Protein AF-A0AAV5SHC4-F1 (afdb_monomer_lite)

Secondary structure (DSSP, 8-state):
---GGGTTT--HHHHHHHHHHHHHHSTTSS---HHHHHHHHHHHHSGGGTT--S-----STTTTTS----TT-PPPPTT-TTTTS-HHHHHHHHHHHHTTTT-

Sequence (103 aa):
MTELQKRPGQTKEQYRILLYKCKLTHALGRPGTVEEVSKAILFLAGPDSSFTTGHRLRIDEGRGIMFPSNSQVKMPDESNPIKDICESCDSHVKKTNEERNSV

Radius of gyration: 19.58 Å; chains: 1; bounding box: 41×54×42 Å

Organism: NCBI:txid358040

pLDDT: mean 76.1, std 19.92, range [38.41, 97.94]

Structure (mmCIF, N/CA/C/O backbone):
data_AF-A0AAV5SHC4-F1
#
_entry.id   AF-A0AAV5SHC4-F1
#
loop_
_atom_site.group_PDB
_atom_site.id
_atom_site.type_symbol
_atom_site.label_atom_id
_atom_site.label_alt_id
_atom_site.label_comp_id
_atom_site.label_asym_id
_atom_site.label_entity_id
_atom_site.label_seq_id
_atom_site.pdbx_PDB_ins_code
_atom_site.Cartn_x
_atom_site.Cartn_y
_atom_site.Cartn_z
_atom_site.occupancy
_atom_site.B_iso_or_equiv
_atom_site.auth_seq_id
_atom_site.auth_comp_id
_atom_site.auth_asym_id
_atom_site.auth_atom_id
_atom_site.pdbx_PDB_model_num
ATOM 1 N N . MET A 1 1 ? -10.545 -0.675 -0.286 1.00 77.56 1 MET A N 1
ATOM 2 C CA . MET A 1 1 ? -9.805 -0.985 0.963 1.00 77.56 1 MET A CA 1
ATOM 3 C C . MET A 1 1 ? -9.094 -2.322 0.791 1.00 77.56 1 MET A C 1
ATOM 5 O O . MET A 1 1 ? -9.678 -3.192 0.161 1.00 77.56 1 MET A O 1
ATOM 9 N N . THR A 1 2 ? -7.855 -2.493 1.274 1.00 80.69 2 THR A N 1
ATOM 10 C CA . THR A 1 2 ? -7.048 -3.705 0.978 1.00 80.69 2 THR A CA 1
ATOM 11 C C . THR A 1 2 ? -7.421 -4.957 1.768 1.00 80.69 2 THR A C 1
ATOM 13 O O . THR A 1 2 ? -7.099 -6.057 1.331 1.00 80.69 2 THR A O 1
ATOM 16 N N . GLU A 1 3 ? -8.055 -4.813 2.936 1.00 83.19 3 GLU A N 1
ATOM 17 C CA . GLU A 1 3 ? -8.506 -5.919 3.804 1.00 83.19 3 GLU A CA 1
ATOM 18 C C . GLU A 1 3 ? -7.403 -6.908 4.255 1.00 83.19 3 GLU A C 1
ATOM 20 O O . GLU A 1 3 ? -7.681 -7.891 4.942 1.00 83.19 3 GLU A O 1
ATOM 25 N N . LEU A 1 4 ? -6.130 -6.633 3.942 1.00 84.31 4 LEU A N 1
ATOM 26 C CA . LEU A 1 4 ? -4.970 -7.485 4.241 1.00 84.31 4 LEU A CA 1
ATOM 27 C C . LEU A 1 4 ? -4.866 -7.847 5.727 1.00 84.31 4 LEU A C 1
ATOM 29 O O . LEU A 1 4 ? -4.467 -8.957 6.072 1.00 84.31 4 LEU A O 1
ATOM 33 N N . GLN A 1 5 ? -5.273 -6.926 6.597 1.00 81.62 5 GLN A N 1
ATOM 34 C CA . GLN A 1 5 ? -5.185 -7.058 8.050 1.00 81.62 5 GLN A CA 1
ATOM 35 C C . GLN A 1 5 ? -6.252 -7.988 8.653 1.00 81.62 5 GLN A C 1
ATOM 37 O O . GLN A 1 5 ? -6.108 -8.412 9.793 1.00 81.62 5 GLN A O 1
ATOM 42 N N . LYS A 1 6 ? -7.271 -8.410 7.886 1.00 82.94 6 LYS A N 1
ATOM 43 C CA . LYS A 1 6 ? -8.230 -9.440 8.333 1.00 82.94 6 LYS A CA 1
ATOM 44 C C . LYS A 1 6 ? -7.658 -10.859 8.285 1.00 82.94 6 LYS A C 1
ATOM 46 O O . LYS A 1 6 ? -8.069 -11.717 9.059 1.00 82.94 6 LYS A O 1
ATOM 51 N N . ARG A 1 7 ? -6.698 -11.111 7.388 1.00 80.44 7 ARG A N 1
ATOM 52 C CA . ARG A 1 7 ? -6.066 -12.428 7.176 1.00 80.44 7 ARG A CA 1
ATOM 53 C C . ARG A 1 7 ? -5.363 -13.002 8.418 1.00 80.44 7 ARG A C 1
ATOM 55 O O . ARG A 1 7 ? -5.516 -14.199 8.631 1.00 80.44 7 ARG A O 1
ATOM 62 N N . PRO A 1 8 ? -4.655 -12.220 9.260 1.00 81.38 8 PRO A N 1
ATOM 63 C CA . PRO A 1 8 ? -4.049 -12.737 10.493 1.00 81.38 8 PRO A CA 1
ATOM 64 C C . PRO A 1 8 ? -5.047 -13.112 11.609 1.00 81.38 8 PRO A C 1
ATOM 66 O O . PRO A 1 8 ? -4.624 -13.308 12.742 1.00 81.38 8 PRO A O 1
ATOM 69 N N . GLY A 1 9 ? -6.355 -13.214 11.334 1.00 81.50 9 GLY A N 1
ATOM 70 C CA . GLY A 1 9 ? -7.349 -13.638 12.327 1.00 81.50 9 GLY A CA 1
ATOM 71 C C . GLY A 1 9 ? -7.778 -12.535 13.299 1.00 81.50 9 GLY A C 1
ATOM 72 O O . GLY A 1 9 ? -8.227 -12.833 14.403 1.00 81.50 9 GLY A O 1
ATOM 73 N N . GLN A 1 10 ? -7.646 -11.262 12.908 1.00 80.56 10 GLN A N 1
ATOM 74 C CA . GLN A 1 10 ? -8.132 -10.140 13.714 1.00 80.56 10 GLN A CA 1
ATOM 75 C C . GLN A 1 10 ? -9.650 -10.206 13.909 1.00 80.56 10 GLN A C 1
ATOM 77 O O . GLN A 1 10 ? -10.408 -10.505 12.982 1.00 80.56 10 GLN A O 1
ATOM 82 N N . THR A 1 11 ? -10.108 -9.855 15.111 1.00 86.44 11 THR A N 1
ATOM 83 C CA . THR A 1 11 ? -11.539 -9.687 15.374 1.00 86.44 11 THR A CA 1
ATOM 84 C C . THR A 1 11 ? -12.083 -8.475 14.610 1.00 86.44 11 THR A C 1
ATOM 86 O O . THR A 1 11 ? -11.347 -7.551 14.251 1.00 86.44 11 THR A O 1
ATOM 89 N N . LYS A 1 12 ? -13.401 -8.439 14.374 1.00 84.75 12 LYS A N 1
ATOM 90 C CA . LYS A 1 12 ? -14.056 -7.285 13.729 1.00 84.75 12 LYS A CA 1
ATOM 91 C C . LYS A 1 12 ? -13.781 -5.978 14.479 1.00 84.75 12 LYS A C 1
ATOM 93 O O . LYS A 1 12 ? -13.580 -4.949 13.844 1.00 84.75 12 LYS A O 1
ATOM 98 N N . GLU A 1 13 ? -13.719 -6.039 15.806 1.00 85.38 13 GLU A N 1
ATOM 99 C CA . GLU A 1 13 ? -13.451 -4.877 16.651 1.00 85.38 13 GLU A CA 1
ATOM 100 C C . GLU A 1 13 ? -12.008 -4.382 16.496 1.00 85.38 13 GLU A C 1
ATOM 102 O O . GLU A 1 13 ? -11.775 -3.205 16.242 1.00 85.38 13 GLU A O 1
ATOM 107 N N . GLN A 1 14 ? -11.029 -5.291 16.506 1.00 83.69 14 GLN A N 1
ATOM 108 C CA . GLN A 1 14 ? -9.629 -4.950 16.223 1.00 83.69 14 GLN A CA 1
ATOM 109 C C . GLN A 1 14 ? -9.463 -4.316 14.836 1.00 83.69 14 GLN A C 1
ATOM 111 O O . GLN A 1 14 ? -8.689 -3.370 14.674 1.00 83.69 14 GLN A O 1
ATOM 116 N N . TYR A 1 15 ? -10.226 -4.794 13.849 1.00 85.88 15 TYR A N 1
ATOM 117 C CA . TYR A 1 15 ? -10.235 -4.211 12.514 1.00 85.88 15 TYR A CA 1
ATOM 118 C C . TYR A 1 15 ? -10.823 -2.792 12.500 1.00 85.88 15 TYR A C 1
ATOM 120 O O . TYR A 1 15 ? -10.242 -1.897 11.890 1.00 85.88 15 TYR A O 1
ATOM 128 N N . ARG A 1 16 ? -11.928 -2.539 13.215 1.00 86.81 16 ARG A N 1
ATOM 129 C CA . ARG A 1 16 ? -12.496 -1.183 13.363 1.00 86.81 16 ARG A CA 1
ATOM 130 C C . ARG A 1 16 ? -11.497 -0.219 14.004 1.00 86.81 16 ARG A C 1
ATOM 132 O O . ARG A 1 16 ? -11.293 0.881 13.491 1.00 86.81 16 ARG A O 1
ATOM 139 N N . ILE A 1 17 ? -10.825 -0.658 15.068 1.00 85.25 17 ILE A N 1
ATOM 140 C CA . ILE A 1 17 ? -9.788 0.117 15.763 1.00 85.25 17 ILE A CA 1
ATOM 141 C C . ILE A 1 17 ? -8.647 0.471 14.805 1.00 85.25 17 ILE A C 1
ATOM 143 O O . ILE A 1 17 ? -8.177 1.609 14.782 1.00 85.25 17 ILE A O 1
ATOM 147 N N . LEU A 1 18 ? -8.198 -0.489 13.997 1.00 84.25 18 LEU A N 1
ATOM 148 C CA . LEU A 1 18 ? -7.174 -0.260 12.984 1.00 84.25 18 LEU A CA 1
ATOM 149 C C . LEU A 1 18 ? -7.608 0.820 11.979 1.00 84.25 18 LEU A C 1
ATOM 151 O O . LEU A 1 18 ? -6.838 1.744 11.727 1.00 84.25 18 LEU A O 1
ATOM 155 N N . LEU A 1 19 ? -8.829 0.728 11.437 1.00 87.19 19 LEU A N 1
ATOM 156 C CA . LEU A 1 19 ? -9.356 1.710 10.480 1.00 87.19 19 LEU A CA 1
ATOM 157 C C . LEU A 1 19 ? -9.403 3.120 11.069 1.00 87.19 19 LEU A C 1
ATOM 159 O O . LEU A 1 19 ? -9.062 4.086 10.388 1.00 87.19 19 LEU A O 1
ATOM 163 N N . TYR A 1 20 ? -9.793 3.243 12.337 1.00 86.12 20 TYR A N 1
ATOM 164 C CA . TYR A 1 20 ? -9.755 4.524 13.030 1.00 86.12 20 TYR A CA 1
ATOM 165 C C . TYR A 1 20 ? -8.3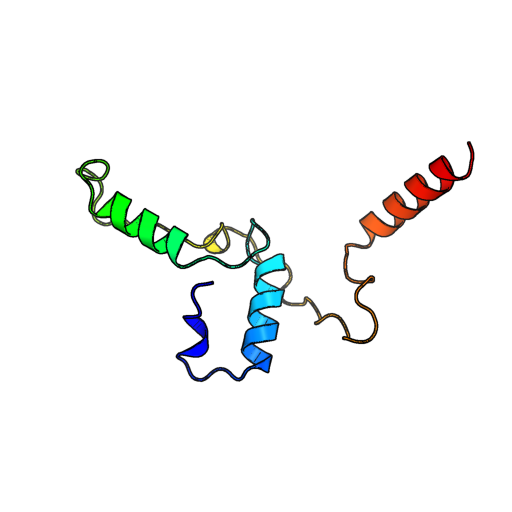21 5.042 13.167 1.00 86.12 20 TYR A C 1
ATOM 167 O O . TYR A 1 20 ? -8.037 6.184 12.817 1.00 86.12 20 TYR A O 1
ATOM 175 N N . LYS A 1 21 ? -7.387 4.187 13.601 1.00 84.69 21 LYS A N 1
ATOM 176 C CA . LYS A 1 21 ? -5.971 4.556 13.741 1.00 84.69 21 LYS A CA 1
ATOM 177 C C . LYS A 1 21 ? -5.341 4.991 12.422 1.00 84.69 21 LYS A C 1
ATOM 179 O O . LYS A 1 21 ? -4.449 5.839 12.446 1.00 84.69 21 LYS A O 1
ATOM 184 N N . CYS A 1 22 ? -5.783 4.468 11.278 1.00 86.69 22 CYS A N 1
ATOM 185 C CA . CYS A 1 22 ? -5.311 4.939 9.975 1.00 86.69 22 CYS A CA 1
ATOM 186 C C . CYS A 1 22 ? -5.523 6.450 9.796 1.00 86.69 22 CYS A C 1
ATOM 188 O O . CYS A 1 22 ? -4.626 7.114 9.288 1.00 86.69 22 CYS A O 1
ATOM 190 N N . LYS A 1 23 ? -6.615 7.019 10.332 1.00 86.69 23 LYS A N 1
ATOM 191 C CA . LYS A 1 23 ? -6.890 8.466 10.268 1.00 86.69 23 LYS A CA 1
ATOM 192 C C . LYS A 1 23 ? -5.846 9.344 10.951 1.00 86.69 23 LYS A C 1
ATOM 194 O O . LYS A 1 23 ? -5.722 10.515 10.624 1.00 86.69 23 LYS A O 1
ATOM 199 N N . LEU A 1 24 ? -5.126 8.779 11.911 1.00 85.06 24 LEU A N 1
ATOM 200 C CA . LEU A 1 24 ? -4.214 9.517 12.783 1.00 85.06 24 LEU A CA 1
ATOM 201 C C . LEU A 1 24 ? -2.752 9.201 12.486 1.00 85.06 24 LEU A C 1
ATOM 203 O O . LEU A 1 24 ? -1.876 10.020 12.725 1.00 85.06 24 LEU A O 1
ATOM 207 N N . THR A 1 25 ? -2.495 7.991 11.992 1.00 84.88 25 THR A N 1
ATOM 208 C CA . THR A 1 25 ? -1.140 7.464 11.783 1.00 84.88 25 THR A CA 1
ATOM 209 C C . THR A 1 25 ? -0.655 7.587 10.345 1.00 84.88 25 THR A C 1
ATOM 211 O O . THR A 1 25 ? 0.542 7.466 10.100 1.00 84.88 25 THR A O 1
ATOM 214 N N . HIS A 1 26 ? -1.563 7.764 9.384 1.00 89.19 26 HIS A N 1
ATOM 215 C CA . HIS A 1 26 ? -1.220 7.968 7.978 1.00 89.19 26 HIS A CA 1
ATOM 216 C C . HIS A 1 26 ? -1.268 9.467 7.697 1.00 89.19 26 HIS A C 1
ATOM 218 O O . HIS A 1 26 ? -2.193 10.139 8.153 1.00 89.19 26 HIS A O 1
ATOM 224 N N . ALA A 1 27 ? -0.311 9.997 6.934 1.00 90.69 27 ALA A N 1
ATOM 225 C CA . ALA A 1 27 ? -0.276 11.430 6.638 1.00 90.69 27 ALA A CA 1
ATOM 226 C C . ALA A 1 27 ? -1.524 11.880 5.856 1.00 90.69 27 ALA A C 1
ATOM 228 O O . ALA A 1 27 ? -2.000 12.995 6.036 1.00 90.69 27 ALA A O 1
ATOM 229 N N . LEU A 1 28 ? -2.087 10.990 5.030 1.00 91.19 28 LEU A N 1
ATOM 230 C CA . LEU A 1 28 ? -3.327 11.239 4.286 1.00 91.19 28 LEU A CA 1
ATOM 231 C C . LEU A 1 28 ? -4.608 10.981 5.097 1.00 91.19 28 LEU A C 1
ATOM 233 O O . LEU A 1 28 ? -5.705 11.169 4.573 1.00 91.19 28 LEU A O 1
ATOM 237 N N . GLY A 1 29 ? -4.498 10.540 6.354 1.00 89.56 29 GLY A N 1
ATOM 238 C CA . GLY A 1 29 ? -5.643 10.381 7.251 1.00 89.56 29 GLY A CA 1
ATOM 239 C C . GLY A 1 29 ? -6.677 9.344 6.802 1.00 89.56 29 GLY A C 1
ATOM 240 O O . GLY A 1 29 ? -7.845 9.414 7.195 1.00 89.56 29 GLY A O 1
ATOM 241 N N . ARG A 1 30 ? -6.280 8.361 5.994 1.00 90.69 30 ARG A N 1
ATOM 242 C CA . ARG A 1 30 ? -7.152 7.279 5.537 1.00 90.69 30 ARG A CA 1
ATOM 243 C C . ARG A 1 30 ? -6.367 5.970 5.447 1.00 90.69 30 ARG A C 1
ATOM 245 O O . ARG A 1 30 ? -5.178 5.934 5.742 1.00 90.69 30 ARG A O 1
ATOM 252 N N . PRO A 1 31 ? -7.032 4.846 5.170 1.00 90.81 31 PRO A N 1
ATOM 253 C CA . PRO A 1 31 ? -6.327 3.638 4.795 1.00 90.81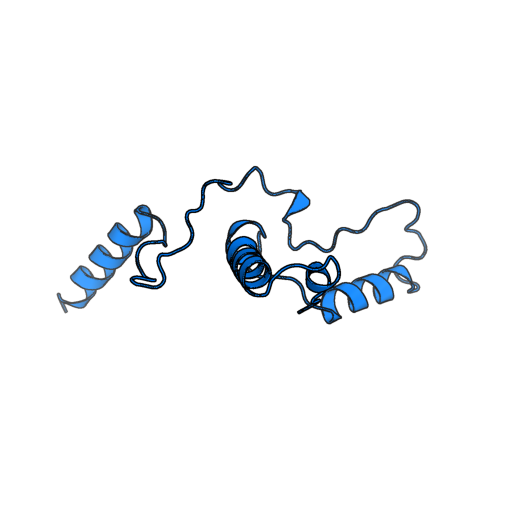 31 PRO A CA 1
ATOM 254 C C . PRO A 1 31 ? -6.200 3.503 3.272 1.00 90.81 31 PRO A C 1
ATOM 256 O O . PRO A 1 31 ? -7.058 3.959 2.515 1.00 90.81 31 PRO A O 1
ATOM 259 N N . GLY A 1 32 ? -5.169 2.774 2.843 1.00 90.94 32 GLY A N 1
ATOM 260 C CA . GLY A 1 32 ? -4.921 2.498 1.431 1.00 90.94 32 GLY A CA 1
ATOM 261 C C . GLY A 1 32 ? -5.932 1.547 0.775 1.00 90.94 32 GLY A C 1
ATOM 262 O O . GLY A 1 32 ? -6.598 0.714 1.406 1.00 90.94 32 GLY A O 1
ATOM 263 N N . THR A 1 33 ? -6.006 1.640 -0.545 1.00 93.38 33 THR A N 1
ATOM 264 C CA . THR A 1 33 ? -6.880 0.853 -1.421 1.00 93.38 33 THR A CA 1
ATOM 265 C C . THR A 1 33 ? -6.101 -0.210 -2.203 1.00 93.38 33 THR A C 1
ATOM 267 O O . THR A 1 33 ? -4.872 -0.189 -2.259 1.00 93.38 33 THR A O 1
ATOM 270 N N . VAL A 1 34 ? -6.806 -1.189 -2.785 1.00 95.00 34 VAL A N 1
ATOM 271 C CA . VAL A 1 34 ? -6.157 -2.242 -3.596 1.00 95.00 34 VAL A CA 1
ATOM 272 C C . VAL A 1 34 ? -5.613 -1.638 -4.888 1.00 95.00 34 VAL A C 1
ATOM 274 O O . VAL A 1 34 ? -4.548 -2.018 -5.372 1.00 95.00 34 VAL A O 1
ATOM 277 N N . GLU A 1 35 ? -6.330 -0.657 -5.419 1.00 96.25 35 GLU A N 1
ATOM 278 C CA . GLU A 1 35 ? -6.056 0.038 -6.664 1.00 96.25 35 GLU A CA 1
ATOM 279 C C . GLU A 1 35 ? -4.734 0.812 -6.591 1.00 96.25 35 GLU A C 1
ATOM 281 O O . GLU A 1 35 ? -3.953 0.782 -7.538 1.00 96.25 35 GLU A O 1
ATOM 286 N N . GLU A 1 36 ? -4.438 1.457 -5.460 1.00 95.06 36 GLU A N 1
ATOM 287 C CA . GLU A 1 36 ? -3.167 2.164 -5.240 1.00 95.06 36 GLU A CA 1
ATOM 288 C C . GLU A 1 36 ? -1.968 1.212 -5.256 1.00 95.06 36 GLU A C 1
ATOM 290 O O . GLU A 1 36 ? -0.966 1.484 -5.918 1.00 95.06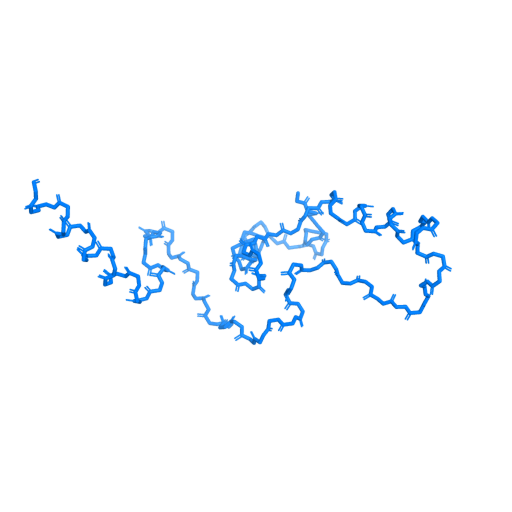 36 GLU A O 1
ATOM 295 N N . VAL A 1 37 ? -2.092 0.059 -4.594 1.00 95.31 37 VAL A N 1
ATOM 296 C CA . VAL A 1 37 ? -1.055 -0.983 -4.614 1.00 95.31 37 VAL A CA 1
ATOM 297 C C . VAL A 1 37 ? -0.899 -1.554 -6.026 1.00 95.31 37 VAL A C 1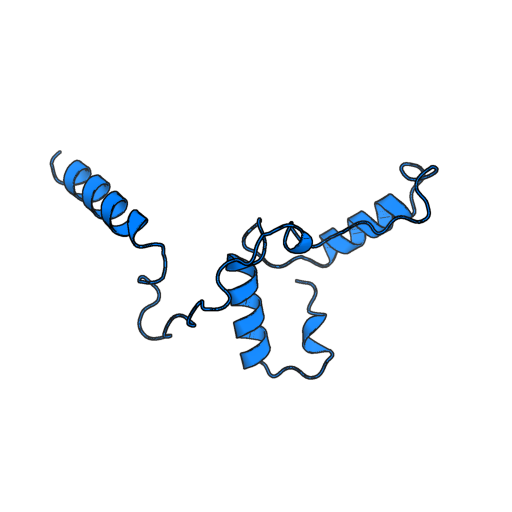
ATOM 299 O O . VAL A 1 37 ? 0.219 -1.732 -6.502 1.00 95.31 37 VAL A O 1
ATOM 302 N N . SER A 1 38 ? -2.010 -1.786 -6.726 1.00 96.38 38 SER A N 1
ATOM 303 C CA . SER A 1 38 ? -2.012 -2.339 -8.085 1.00 96.38 38 SER A CA 1
ATOM 304 C C . SER A 1 38 ? -1.341 -1.400 -9.088 1.00 96.38 38 SER A C 1
ATOM 306 O O . SER A 1 38 ? -0.547 -1.846 -9.912 1.00 96.38 38 SER A O 1
ATOM 308 N N . LYS A 1 39 ? -1.594 -0.089 -8.989 1.00 97.81 39 LYS A N 1
ATOM 309 C CA . LYS A 1 39 ? -0.930 0.927 -9.820 1.00 97.81 39 LYS A CA 1
ATOM 310 C C . LYS A 1 39 ? 0.575 0.985 -9.567 1.00 97.81 39 LYS A C 1
ATOM 312 O O . LYS A 1 39 ? 1.337 1.104 -10.519 1.00 97.81 39 LYS A O 1
ATOM 317 N N . ALA A 1 40 ? 1.009 0.864 -8.314 1.00 97.31 40 ALA A N 1
ATOM 318 C CA . ALA A 1 40 ? 2.431 0.822 -7.983 1.00 97.31 40 ALA A CA 1
ATOM 319 C C . ALA A 1 40 ? 3.126 -0.427 -8.550 1.00 97.31 40 ALA A C 1
ATOM 321 O O . ALA A 1 40 ? 4.235 -0.331 -9.069 1.00 97.31 40 ALA A O 1
ATOM 322 N N . ILE A 1 41 ? 2.461 -1.586 -8.494 1.00 97.25 41 ILE A N 1
ATOM 323 C CA . ILE A 1 41 ? 2.950 -2.823 -9.121 1.00 97.25 41 ILE A CA 1
ATOM 324 C C . ILE A 1 41 ? 3.053 -2.641 -10.637 1.00 97.25 41 ILE A C 1
ATOM 326 O O . ILE A 1 41 ? 4.083 -2.973 -11.215 1.00 97.25 41 ILE A O 1
ATOM 330 N N . LEU A 1 42 ? 2.014 -2.084 -11.269 1.00 97.94 42 LEU A N 1
ATOM 331 C CA . LEU A 1 42 ? 2.007 -1.818 -12.707 1.00 97.94 42 LEU A CA 1
ATOM 332 C C . LEU A 1 42 ? 3.147 -0.878 -13.115 1.00 97.94 42 LEU A C 1
ATOM 334 O O . LEU A 1 42 ? 3.820 -1.149 -14.101 1.00 97.94 42 LEU A O 1
ATOM 338 N N . PHE A 1 43 ? 3.386 0.184 -12.342 1.00 97.75 43 PHE A N 1
ATOM 339 C CA . PHE A 1 43 ? 4.506 1.094 -12.564 1.00 97.75 43 PHE A CA 1
ATOM 340 C C . PHE A 1 43 ? 5.849 0.358 -12.506 1.00 97.75 43 PHE A C 1
ATOM 342 O O . PHE A 1 43 ? 6.619 0.462 -13.450 1.00 97.75 43 PHE A O 1
ATOM 349 N N . LEU A 1 44 ? 6.098 -0.427 -11.447 1.00 97.69 44 LEU A N 1
ATOM 350 C CA . LEU A 1 44 ? 7.359 -1.163 -11.266 1.00 97.69 44 LEU A CA 1
ATOM 351 C C . LEU A 1 44 ? 7.585 -2.289 -12.289 1.00 97.69 44 LEU A C 1
ATOM 353 O O . LEU A 1 44 ? 8.725 -2.688 -12.518 1.00 97.69 44 LEU A O 1
ATOM 357 N N . ALA A 1 45 ? 6.514 -2.839 -12.857 1.00 97.00 45 ALA A N 1
ATOM 358 C CA . ALA A 1 45 ? 6.581 -3.842 -13.917 1.00 97.00 45 ALA A CA 1
ATOM 359 C C . ALA A 1 45 ? 6.654 -3.220 -15.325 1.00 97.00 45 ALA A C 1
ATOM 361 O O . ALA A 1 45 ? 6.884 -3.937 -16.299 1.00 97.00 45 ALA A O 1
ATOM 362 N N . GLY A 1 46 ? 6.409 -1.914 -15.440 1.00 97.00 46 GLY A N 1
ATOM 363 C CA . GLY A 1 46 ? 6.356 -1.188 -16.700 1.00 97.00 46 GLY A CA 1
ATOM 364 C C . GLY A 1 46 ? 7.731 -0.729 -17.203 1.00 97.00 46 GLY A C 1
ATOM 365 O O . GLY A 1 46 ? 8.732 -0.800 -16.488 1.00 97.00 46 GLY A O 1
ATOM 366 N N . PRO A 1 47 ? 7.799 -0.212 -18.443 1.00 97.44 47 PRO A N 1
ATOM 367 C CA . PRO A 1 47 ? 9.042 0.309 -19.019 1.00 97.44 47 PRO A CA 1
ATOM 368 C C . PRO A 1 47 ? 9.567 1.557 -18.287 1.00 97.44 47 PRO A C 1
ATOM 370 O O . PRO A 1 47 ? 10.777 1.803 -18.277 1.00 97.44 47 PRO A O 1
ATOM 373 N N . ASP A 1 48 ? 8.679 2.309 -17.631 1.00 97.25 48 ASP A N 1
ATOM 374 C CA . ASP A 1 48 ? 8.999 3.560 -16.932 1.00 97.25 48 ASP A CA 1
ATOM 375 C C . ASP A 1 48 ? 9.924 3.357 -15.721 1.00 97.25 48 ASP A C 1
ATOM 377 O O . ASP A 1 48 ? 10.618 4.282 -15.302 1.00 97.25 48 ASP A O 1
ATOM 381 N N . SER A 1 49 ? 9.986 2.142 -15.173 1.00 97.56 49 SER A N 1
ATOM 382 C CA . SER A 1 49 ? 10.877 1.777 -14.069 1.00 97.56 49 SER A CA 1
ATOM 383 C C . SER A 1 49 ? 12.061 0.910 -14.507 1.00 97.56 49 SER A C 1
ATOM 385 O O . SER A 1 49 ? 12.693 0.281 -13.660 1.00 97.56 49 SER A O 1
ATOM 387 N N . SER A 1 50 ? 12.398 0.881 -15.802 1.00 97.69 50 SER A N 1
ATOM 388 C CA . SER A 1 50 ? 13.451 0.018 -16.376 1.00 97.69 50 SER A CA 1
ATOM 389 C C . SER A 1 50 ? 14.830 0.141 -15.713 1.00 97.69 50 SER A C 1
ATOM 391 O O . SER A 1 50 ? 15.598 -0.819 -15.717 1.00 97.69 50 SER A O 1
ATOM 393 N N . PHE A 1 51 ? 15.139 1.290 -15.106 1.00 97.56 51 PHE A N 1
ATOM 394 C CA . PHE A 1 51 ? 16.399 1.533 -14.395 1.00 97.56 51 PHE A CA 1
ATOM 395 C C . PHE A 1 51 ? 16.267 1.516 -12.859 1.00 97.56 51 PHE A C 1
ATOM 397 O O . PHE A 1 51 ? 17.191 1.890 -12.142 1.00 97.56 51 PHE A O 1
ATOM 404 N N . THR A 1 52 ? 15.118 1.090 -12.327 1.00 97.56 52 THR A N 1
ATOM 405 C CA . THR A 1 52 ? 14.882 0.971 -10.881 1.00 97.56 52 THR A CA 1
ATOM 406 C C . THR A 1 52 ? 14.991 -0.489 -10.453 1.00 97.56 52 THR A C 1
ATOM 408 O O . THR A 1 52 ? 14.174 -1.321 -10.830 1.00 97.56 52 THR A O 1
ATOM 411 N N . THR A 1 53 ? 15.978 -0.813 -9.618 1.00 96.44 53 THR A N 1
ATOM 412 C CA . THR A 1 53 ? 16.169 -2.161 -9.058 1.00 96.44 53 THR A CA 1
ATOM 413 C C . THR A 1 53 ? 16.689 -2.089 -7.622 1.00 96.44 53 THR A C 1
ATOM 415 O O . THR A 1 53 ? 17.207 -1.060 -7.193 1.00 96.44 53 THR A O 1
ATOM 418 N N . GLY A 1 54 ? 16.503 -3.158 -6.842 1.00 96.50 54 GLY A N 1
ATOM 419 C CA . GLY A 1 54 ? 16.976 -3.246 -5.452 1.00 96.50 54 GLY A CA 1
ATOM 420 C C . GLY A 1 54 ? 16.291 -2.296 -4.458 1.00 96.50 54 GLY A C 1
ATOM 421 O O . GLY A 1 54 ? 16.705 -2.221 -3.303 1.00 96.50 54 GLY A O 1
ATOM 422 N N . HIS A 1 55 ? 15.240 -1.581 -4.872 1.00 96.38 55 HIS A N 1
ATOM 423 C CA . HIS A 1 55 ? 14.547 -0.595 -4.045 1.00 96.38 55 HIS A CA 1
ATOM 424 C C . HIS A 1 55 ? 13.197 -1.107 -3.519 1.00 96.38 55 HIS A C 1
ATOM 426 O O . HIS A 1 55 ? 12.520 -1.908 -4.161 1.00 96.38 55 HIS A O 1
ATOM 432 N N . ARG A 1 56 ? 12.770 -0.611 -2.348 1.00 94.81 56 ARG A N 1
ATOM 433 C CA . ARG A 1 56 ? 11.459 -0.923 -1.754 1.00 94.81 56 ARG A CA 1
ATOM 434 C C . ARG A 1 56 ? 10.535 0.284 -1.866 1.00 94.81 56 ARG A C 1
ATOM 436 O O . ARG A 1 56 ? 10.510 1.121 -0.968 1.00 94.81 56 ARG A O 1
ATOM 443 N N . LEU A 1 57 ? 9.749 0.339 -2.940 1.00 95.69 57 LEU A N 1
ATOM 444 C CA . LEU A 1 57 ? 8.737 1.380 -3.116 1.00 95.69 57 LEU A CA 1
ATOM 445 C C . LEU A 1 57 ? 7.678 1.285 -2.003 1.00 95.69 57 LEU A C 1
ATOM 447 O O . LEU A 1 57 ? 6.990 0.271 -1.862 1.00 95.69 57 LEU A O 1
ATOM 451 N N . ARG A 1 58 ? 7.577 2.331 -1.178 1.00 95.06 58 ARG A N 1
ATOM 452 C CA . ARG A 1 58 ? 6.657 2.395 -0.034 1.00 95.06 58 ARG A CA 1
ATOM 453 C C . ARG A 1 58 ? 5.290 2.903 -0.481 1.00 95.06 58 ARG A C 1
ATOM 455 O O . ARG A 1 58 ? 5.186 4.020 -0.970 1.00 95.06 58 ARG A O 1
ATOM 462 N N . ILE A 1 59 ? 4.253 2.096 -0.261 1.00 95.06 59 ILE A N 1
ATOM 463 C CA . ILE A 1 59 ? 2.847 2.448 -0.513 1.00 95.06 59 ILE A CA 1
ATOM 464 C C . ILE A 1 59 ? 2.109 2.435 0.829 1.00 95.06 59 ILE A C 1
ATOM 466 O O . ILE A 1 59 ? 1.408 1.482 1.164 1.00 95.06 59 ILE A O 1
ATOM 470 N N . ASP A 1 60 ? 2.369 3.445 1.658 1.00 92.56 60 ASP A N 1
ATOM 471 C CA . ASP A 1 60 ? 1.871 3.518 3.040 1.00 92.56 60 ASP A CA 1
ATOM 472 C C . ASP A 1 60 ? 1.321 4.901 3.432 1.00 92.56 60 ASP A C 1
ATOM 474 O O . ASP A 1 60 ? 1.197 5.197 4.619 1.00 92.56 60 ASP A O 1
ATOM 478 N N . GLU A 1 61 ? 0.987 5.744 2.447 1.00 92.12 61 GLU A N 1
ATOM 479 C CA . GLU A 1 61 ? 0.428 7.093 2.651 1.00 92.12 61 GLU A CA 1
ATOM 480 C C . GLU A 1 61 ? 1.266 7.981 3.593 1.00 92.12 61 GLU A C 1
ATOM 482 O O . GLU A 1 61 ? 0.738 8.817 4.327 1.00 92.12 61 GLU A O 1
ATOM 487 N N . GLY A 1 62 ? 2.584 7.768 3.617 1.00 91.44 62 GLY A N 1
ATOM 488 C CA . GLY A 1 62 ? 3.510 8.519 4.461 1.00 91.44 62 GLY A CA 1
ATOM 489 C C . GLY A 1 62 ? 3.619 7.995 5.891 1.00 91.44 62 GLY A C 1
ATOM 490 O O . GLY A 1 62 ? 4.429 8.513 6.653 1.00 91.44 62 GLY A O 1
ATOM 491 N N . ARG A 1 63 ? 2.894 6.936 6.275 1.00 89.62 63 ARG A N 1
ATOM 492 C CA . ARG A 1 63 ? 2.957 6.366 7.634 1.00 89.62 63 ARG A CA 1
ATOM 493 C C . ARG A 1 63 ? 4.382 6.013 8.069 1.00 89.62 63 ARG A C 1
ATOM 495 O O . ARG A 1 63 ? 4.708 6.162 9.240 1.00 89.62 63 ARG A O 1
ATOM 502 N N . GLY A 1 64 ? 5.222 5.527 7.153 1.00 89.50 64 GLY A N 1
ATOM 503 C CA . GLY A 1 64 ? 6.595 5.120 7.469 1.00 89.50 64 GLY A CA 1
ATOM 504 C C . GLY A 1 64 ? 7.536 6.269 7.848 1.00 89.50 64 GLY A C 1
ATOM 505 O O . GLY A 1 64 ? 8.563 6.009 8.466 1.00 89.50 64 GLY A O 1
ATOM 506 N N . ILE A 1 65 ? 7.193 7.511 7.489 1.00 89.31 65 ILE A N 1
ATOM 507 C CA . ILE A 1 65 ? 8.001 8.713 7.756 1.00 89.31 65 ILE A CA 1
ATOM 508 C C . ILE A 1 65 ? 7.377 9.634 8.812 1.00 89.31 65 ILE A C 1
ATOM 510 O O . ILE A 1 65 ? 8.015 10.592 9.241 1.00 89.31 65 ILE A O 1
ATOM 514 N N . MET A 1 66 ? 6.148 9.349 9.250 1.00 84.12 66 MET A N 1
ATOM 515 C CA . MET A 1 66 ? 5.528 10.062 10.364 1.00 84.12 66 MET A CA 1
ATOM 516 C C . MET A 1 66 ? 6.273 9.723 11.668 1.00 84.12 66 MET A C 1
ATOM 518 O O . MET A 1 66 ? 6.357 8.561 12.068 1.00 84.12 66 MET A O 1
ATOM 522 N N . PHE A 1 67 ? 6.805 10.748 12.344 1.00 67.25 67 PHE A N 1
ATOM 523 C CA . PHE A 1 67 ? 7.277 10.678 13.738 1.00 67.25 67 PHE A CA 1
ATOM 524 C C . PHE A 1 67 ? 6.117 10.208 14.642 1.00 67.25 67 PHE A C 1
ATOM 526 O O . PHE A 1 67 ? 4.979 10.497 14.271 1.00 67.25 67 PHE A O 1
ATOM 533 N N . PRO A 1 68 ? 6.322 9.484 15.772 1.00 57.97 68 PRO A N 1
ATOM 534 C CA . PRO A 1 68 ? 5.232 8.858 16.524 1.00 57.97 68 PRO A CA 1
ATOM 535 C C . PRO A 1 68 ? 4.071 9.821 16.782 1.00 57.97 68 PRO A C 1
ATOM 537 O O . PRO A 1 68 ? 4.108 10.660 17.678 1.00 57.97 68 PRO A O 1
ATOM 540 N N . SER A 1 69 ? 3.014 9.670 15.985 1.00 55.56 69 SER A N 1
ATOM 541 C CA . SER A 1 69 ? 1.753 10.367 16.161 1.00 55.56 69 SER A CA 1
ATOM 542 C C . SER A 1 69 ? 1.052 9.672 17.321 1.00 55.56 69 SER A C 1
ATOM 544 O O . SER A 1 69 ? 0.449 8.616 17.124 1.00 55.56 69 SER A O 1
ATOM 546 N N . ASN A 1 70 ? 1.260 10.194 18.532 1.00 51.31 70 ASN A N 1
ATOM 547 C CA . ASN A 1 70 ? 0.596 9.834 19.785 1.00 51.31 70 ASN A CA 1
ATOM 548 C C . ASN A 1 70 ? -0.061 8.442 19.771 1.00 51.31 70 ASN A C 1
ATOM 550 O O . ASN A 1 70 ? -1.262 8.294 19.550 1.00 51.31 70 ASN A O 1
ATOM 554 N N . SER A 1 71 ? 0.718 7.406 20.092 1.00 48.56 71 SER A N 1
ATOM 555 C CA . SER A 1 71 ? 0.229 6.042 20.369 1.00 48.56 71 SER A CA 1
ATOM 556 C C . SER A 1 71 ? -0.799 5.968 21.514 1.00 48.56 71 SER A C 1
ATOM 558 O O . SER A 1 71 ? -1.331 4.897 21.797 1.00 48.56 71 SER A O 1
ATOM 560 N N . GLN A 1 72 ? -1.096 7.107 22.143 1.00 52.12 72 GLN A N 1
ATOM 561 C CA . GLN A 1 72 ? -2.058 7.298 23.217 1.00 52.12 72 GLN A CA 1
ATOM 562 C C . GLN A 1 72 ? -3.401 7.870 22.748 1.00 52.12 72 GLN A C 1
ATOM 564 O O . GLN A 1 72 ? -4.145 8.397 23.574 1.00 52.12 72 GLN A O 1
ATOM 569 N N . VAL A 1 73 ? -3.744 7.802 21.456 1.00 54.25 73 VAL A N 1
ATOM 570 C CA . VAL A 1 73 ? -5.108 8.171 21.058 1.00 54.25 73 VAL A CA 1
ATOM 571 C C . VAL A 1 73 ? -6.080 7.182 21.700 1.00 54.25 73 VAL A C 1
ATOM 573 O O . VAL A 1 73 ? -6.159 6.013 21.305 1.00 54.25 73 VAL A O 1
ATOM 576 N N . LYS A 1 74 ? -6.792 7.663 22.724 1.00 52.88 74 LYS A N 1
ATOM 577 C CA . LYS A 1 74 ? -7.950 6.985 23.299 1.00 52.88 74 LYS A CA 1
ATOM 578 C C . LYS A 1 74 ? -8.976 6.828 22.183 1.00 52.88 74 LYS A C 1
ATOM 580 O O . LYS A 1 74 ? -9.141 7.722 21.359 1.00 52.88 74 LYS A O 1
ATOM 585 N N . MET A 1 75 ? -9.603 5.658 22.109 1.00 53.34 75 MET A N 1
ATOM 586 C CA . MET A 1 75 ? -10.729 5.492 21.198 1.00 53.34 75 MET A CA 1
ATOM 587 C C . MET A 1 75 ? -11.788 6.538 21.556 1.00 53.34 75 MET A C 1
ATOM 589 O O . MET A 1 75 ? -12.011 6.725 22.757 1.00 53.34 75 MET A O 1
ATOM 593 N N . PRO A 1 76 ? -12.420 7.195 20.568 1.00 55.03 76 PRO A N 1
ATOM 594 C CA . PRO A 1 76 ? -13.599 7.989 20.848 1.00 55.03 76 PRO A CA 1
ATOM 595 C C . PRO A 1 76 ? -14.588 7.064 21.542 1.00 55.03 76 PRO A C 1
ATOM 597 O O . PRO A 1 76 ? -14.857 5.958 21.064 1.00 55.03 76 PRO A O 1
ATOM 600 N N . ASP A 1 77 ? -15.076 7.498 22.696 1.00 56.00 77 ASP A N 1
ATOM 601 C CA . ASP A 1 77 ? -16.231 6.867 23.308 1.00 56.00 77 ASP A CA 1
ATOM 602 C C . ASP A 1 77 ? -17.373 6.939 22.283 1.00 56.00 77 ASP A C 1
ATOM 604 O O . ASP A 1 77 ? -17.696 8.025 21.790 1.00 56.00 77 ASP A O 1
ATOM 608 N N . GLU A 1 78 ? -17.963 5.790 21.929 1.00 50.34 78 GLU A N 1
ATOM 609 C CA . GLU A 1 78 ? -19.096 5.717 20.995 1.00 50.34 78 GLU A CA 1
ATOM 610 C C . GLU A 1 78 ? -20.269 6.615 21.453 1.00 50.34 78 GLU A C 1
ATOM 612 O O . GLU A 1 78 ? -21.127 6.959 20.641 1.00 50.34 78 GLU A O 1
ATOM 617 N N . SER A 1 79 ? -20.276 7.059 22.719 1.00 51.59 79 SER A N 1
ATOM 618 C CA . SER A 1 79 ? -21.240 8.007 23.278 1.00 51.59 79 SER A CA 1
ATOM 619 C C . SER A 1 79 ? -21.055 9.478 22.857 1.00 51.59 79 SER A C 1
ATOM 621 O O . SER A 1 79 ? -22.009 10.250 22.990 1.00 51.59 79 SER A O 1
ATOM 623 N N . ASN A 1 80 ? -19.881 9.915 22.365 1.00 43.78 80 ASN A N 1
ATOM 624 C CA . ASN A 1 80 ? -19.669 11.334 22.037 1.00 43.78 80 ASN A CA 1
ATOM 625 C C . ASN A 1 80 ? -18.554 11.611 20.995 1.00 43.78 80 ASN A C 1
ATOM 627 O O . A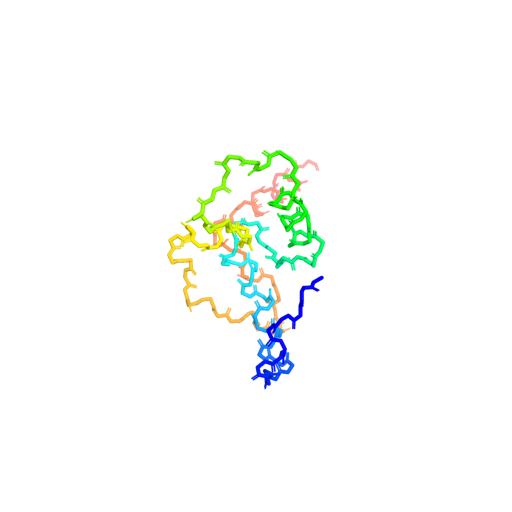SN A 1 80 ? -17.420 11.935 21.356 1.00 43.78 80 ASN A O 1
ATOM 631 N N . PRO A 1 81 ? -18.869 11.570 19.688 1.00 41.72 81 PRO A N 1
ATOM 632 C CA . PRO A 1 81 ? -17.882 11.627 18.604 1.00 41.72 81 PRO A CA 1
ATOM 633 C C . PRO A 1 81 ? -17.258 13.012 18.327 1.00 41.72 81 PRO A C 1
ATOM 635 O O . PRO A 1 81 ? -16.428 13.120 17.427 1.00 41.72 81 PRO A O 1
ATOM 638 N N . ILE A 1 82 ? -17.642 14.076 19.047 1.00 40.62 82 ILE A N 1
ATOM 639 C CA . ILE A 1 82 ? -17.241 15.464 18.722 1.00 40.62 82 ILE A CA 1
ATOM 640 C C . ILE A 1 82 ? -15.985 15.934 19.485 1.00 40.62 82 ILE A C 1
ATOM 642 O O . ILE A 1 82 ? -15.318 16.861 19.039 1.00 40.62 82 ILE A O 1
ATOM 646 N N . LYS A 1 83 ? -15.600 15.293 20.596 1.00 47.44 83 LYS A N 1
ATOM 647 C CA . LYS A 1 83 ? -14.531 15.816 21.476 1.00 47.44 83 LYS A CA 1
ATOM 648 C C . LYS A 1 83 ? -13.088 15.533 21.037 1.00 47.44 83 LYS A C 1
ATOM 650 O O . LYS A 1 83 ? -12.173 16.106 21.617 1.00 47.44 83 LYS A O 1
ATOM 655 N N . ASP A 1 84 ? -12.871 14.704 20.019 1.00 43.56 84 ASP A N 1
ATOM 656 C CA . ASP A 1 84 ? -11.522 14.234 19.659 1.00 43.56 84 ASP A CA 1
ATOM 657 C C . ASP A 1 84 ? -10.834 15.049 18.548 1.00 43.56 84 ASP A C 1
ATOM 659 O O . ASP A 1 84 ? -9.756 14.686 18.071 1.00 43.56 84 ASP A O 1
ATOM 663 N N . ILE A 1 85 ? -11.408 16.184 18.145 1.00 45.31 85 ILE A N 1
ATOM 664 C CA . ILE A 1 85 ? -10.730 17.143 17.269 1.00 45.31 85 ILE A CA 1
ATOM 665 C C . ILE A 1 85 ? -10.079 18.199 18.160 1.00 45.31 85 ILE A C 1
ATOM 667 O O . ILE A 1 85 ? -10.741 19.143 18.558 1.00 45.31 85 ILE A O 1
ATOM 671 N N . CYS A 1 86 ? -8.788 17.999 18.450 1.00 38.41 86 CYS A N 1
ATOM 672 C CA . CYS A 1 86 ? -7.784 19.009 18.814 1.00 38.41 86 CYS A CA 1
ATOM 673 C C . CYS A 1 86 ? -8.289 20.196 19.669 1.00 38.41 86 CYS A C 1
ATOM 675 O O . CYS A 1 86 ? -8.969 21.074 19.153 1.00 38.41 86 CYS A O 1
ATOM 677 N N . GLU A 1 87 ? -7.848 20.328 20.927 1.00 49.06 87 GLU A N 1
ATOM 678 C CA . GLU A 1 87 ? -8.218 21.450 21.824 1.00 49.06 87 GLU A CA 1
ATOM 679 C C . GLU A 1 87 ? -8.008 22.857 21.211 1.00 49.06 87 GLU A C 1
ATOM 681 O O . GLU A 1 87 ? -8.658 23.821 21.617 1.00 49.06 87 GLU A O 1
ATOM 686 N N . SER A 1 88 ? -7.154 23.000 20.186 1.00 48.31 88 SER A N 1
ATOM 687 C CA . SER A 1 88 ? -7.010 24.264 19.446 1.00 48.31 88 SER A CA 1
ATOM 688 C C . SER A 1 88 ? -8.201 24.589 18.527 1.00 48.31 88 SER A C 1
ATOM 690 O O . SER A 1 88 ? -8.493 25.764 18.291 1.00 48.31 88 SER A O 1
ATOM 692 N N . CYS A 1 89 ? -8.930 23.584 18.038 1.00 47.97 89 CYS A N 1
ATOM 693 C CA . CYS A 1 89 ? -10.068 23.733 17.133 1.00 47.97 89 CYS A CA 1
ATOM 694 C C . CYS A 1 89 ? -11.332 24.238 17.844 1.00 47.97 89 CYS A C 1
ATOM 696 O O . CYS A 1 89 ? -12.087 24.992 17.233 1.00 47.97 89 CYS A O 1
ATOM 698 N N . ASP A 1 90 ? -11.526 23.936 19.132 1.00 54.88 90 ASP A N 1
ATOM 699 C CA . ASP A 1 90 ? -12.649 24.470 19.922 1.00 54.88 90 ASP A CA 1
ATOM 700 C C . ASP A 1 90 ? -12.625 26.002 19.998 1.00 54.88 90 ASP A C 1
ATOM 702 O O . ASP A 1 90 ? -13.668 26.660 19.965 1.00 54.88 90 ASP A O 1
ATOM 706 N N . SER A 1 91 ? -11.428 26.594 20.047 1.00 51.56 91 SER A N 1
ATOM 707 C CA . SER A 1 91 ? -11.268 28.051 20.052 1.00 51.56 91 SER A CA 1
ATOM 708 C C . SER A 1 91 ? -11.608 28.688 18.695 1.00 51.56 91 SER A C 1
ATOM 710 O O . SER A 1 91 ? -12.223 29.754 18.653 1.00 51.56 91 SER A O 1
ATOM 712 N N . HIS A 1 92 ? -11.301 28.007 17.582 1.00 50.94 92 HIS A N 1
ATOM 713 C CA . HIS A 1 92 ? -11.649 28.452 16.228 1.00 50.94 92 HIS A CA 1
ATOM 714 C C . HIS A 1 92 ? -13.143 28.304 15.923 1.00 50.94 92 HIS A C 1
ATOM 716 O O . HIS A 1 92 ? -13.733 29.193 15.308 1.00 50.94 92 HIS A O 1
ATOM 722 N N . VAL A 1 93 ? -13.774 27.214 16.364 1.00 53.72 93 VAL A N 1
ATOM 723 C CA . VAL A 1 93 ? -15.218 26.999 16.183 1.00 53.72 93 VAL A CA 1
ATOM 724 C C . VAL A 1 93 ? -16.028 28.011 16.998 1.00 53.72 93 VAL A C 1
ATOM 726 O O . VAL A 1 93 ? -17.014 28.543 16.496 1.00 53.72 93 VAL A O 1
ATOM 729 N N . LYS A 1 94 ? -15.593 28.354 18.220 1.00 57.59 94 LYS A N 1
ATOM 730 C CA . LYS A 1 94 ? -16.238 29.410 19.021 1.00 57.59 94 LYS A CA 1
ATOM 731 C C . LYS A 1 94 ? -16.134 30.782 18.356 1.00 57.59 94 LYS A C 1
ATOM 733 O O . LYS A 1 94 ? -17.162 31.422 18.158 1.00 57.59 94 LYS A O 1
ATOM 738 N N . LYS A 1 95 ? -14.934 31.177 17.910 1.00 55.44 95 LYS A N 1
ATOM 739 C CA . LYS A 1 95 ? -14.722 32.462 17.218 1.00 55.44 95 LYS A CA 1
ATOM 740 C C . LYS A 1 95 ? -15.549 32.587 15.941 1.00 55.44 95 LYS A C 1
ATOM 742 O O . LYS A 1 95 ? -16.254 33.569 15.752 1.00 55.44 95 LYS A O 1
ATOM 747 N N . THR A 1 96 ? -15.527 31.556 15.098 1.00 45.84 96 THR A N 1
ATOM 748 C CA . THR A 1 96 ? -16.272 31.563 13.828 1.00 45.84 96 THR A CA 1
ATOM 749 C C . THR A 1 96 ? -17.794 31.511 13.995 1.00 45.84 96 THR A C 1
ATOM 751 O O . THR A 1 96 ? -18.502 31.861 13.050 1.00 45.84 96 THR A O 1
ATOM 754 N N 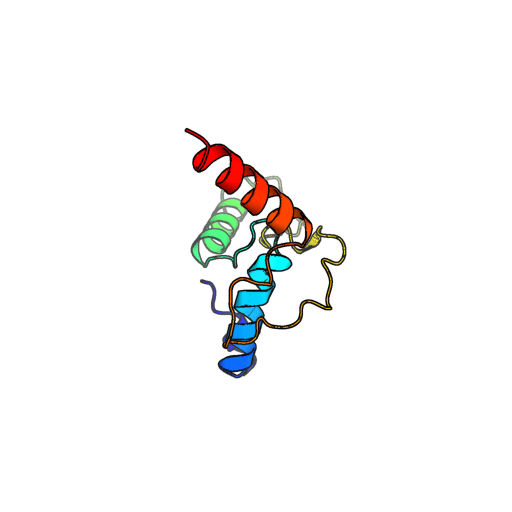. ASN A 1 97 ? -18.310 31.088 15.156 1.00 50.16 97 ASN A N 1
ATOM 755 C CA . ASN A 1 97 ? -19.740 31.115 15.482 1.00 50.16 97 ASN A CA 1
ATOM 756 C C . ASN A 1 97 ? -20.168 32.427 16.165 1.00 50.16 97 ASN A C 1
ATOM 758 O O . ASN A 1 97 ? -21.272 32.902 15.909 1.00 50.16 97 ASN A O 1
ATOM 762 N N . GLU A 1 98 ? -19.309 33.048 16.978 1.00 52.16 98 GLU A N 1
ATOM 763 C CA . GLU A 1 98 ? -19.544 34.391 17.538 1.00 52.16 98 GLU A CA 1
ATOM 764 C C . GLU A 1 98 ? -19.519 35.474 16.444 1.00 52.16 98 GLU A C 1
ATOM 766 O O . GLU A 1 98 ? -20.385 36.350 16.411 1.00 52.16 98 GLU A O 1
ATOM 771 N N . GLU A 1 99 ? -18.605 35.365 15.476 1.00 50.44 99 GLU A N 1
ATOM 772 C CA . GLU A 1 99 ? -18.532 36.269 14.317 1.00 50.44 99 GLU A CA 1
ATOM 773 C C . GLU A 1 99 ? -19.712 36.079 13.342 1.00 50.44 99 GLU A C 1
ATOM 775 O O . GLU A 1 99 ? -20.090 37.014 12.645 1.00 50.44 99 GLU A O 1
ATOM 780 N N . ARG A 1 100 ? -20.345 34.896 13.317 1.00 47.56 100 ARG A N 1
ATOM 781 C CA . ARG A 1 100 ? -21.544 34.629 12.497 1.00 47.56 100 ARG A CA 1
ATOM 782 C C . ARG A 1 100 ? -22.857 35.072 13.135 1.00 47.56 100 ARG A C 1
ATOM 784 O O . ARG A 1 100 ? -23.801 35.330 12.405 1.00 47.56 100 ARG A O 1
ATOM 791 N N . ASN A 1 101 ? -22.925 35.150 14.463 1.00 49.88 101 ASN A N 1
ATOM 792 C CA . ASN A 1 101 ? -24.132 35.553 15.198 1.00 49.88 101 ASN A CA 1
ATOM 793 C C . ASN A 1 101 ? -24.158 37.051 15.552 1.00 49.88 101 ASN A C 1
ATOM 795 O O . ASN A 1 101 ? -25.032 37.490 16.297 1.00 49.88 101 ASN A O 1
ATOM 799 N N . SER A 1 102 ? -23.192 37.825 15.052 1.00 50.84 102 SER A N 1
ATOM 800 C CA . SER A 1 102 ? -23.119 39.284 15.205 1.00 50.84 102 SER A CA 1
ATOM 801 C C . SER A 1 102 ? -23.404 40.052 13.903 1.00 50.84 102 SER A C 1
ATOM 803 O O . SER A 1 102 ? -23.193 41.264 13.860 1.00 50.84 102 SER A O 1
ATOM 805 N N . VAL A 1 103 ? -23.926 39.368 12.874 1.00 49.00 103 VAL A N 1
ATOM 806 C CA . VAL A 1 103 ? -24.448 39.958 11.625 1.00 49.00 103 VAL A CA 1
ATOM 807 C C . VAL A 1 103 ? -25.897 39.541 11.417 1.00 49.00 103 VAL A C 1
ATOM 809 O O . VAL A 1 103 ? -26.176 38.329 11.546 1.00 49.00 103 VAL A O 1
#

InterPro domains:
  IPR002347 Short-chain dehydrogenase/reductase SDR [PF13561] (18-62)
  IPR036291 NAD(P)-binding domain superfamily [SSF51735] (25-65)

Foldseek 3Di:
DDCPVCVVVDDPVSVVVVQCVCLQQAPVRGFDDPVLVVVVVCCCVDPVCVVPPPDDDDPGNCSVVDDPRPPPPDDPDPVDPPPRPDPVVVVVVVVVVVVVVVD